Protein AF-A2ETS0-F1 (afdb_monomer_lite)

Organism: Trichomonas vaginalis (strain ATCC PRA-98 / G3) (NCBI:txid412133)

Foldseek 3Di:
DDDPDDDDDPPPPDPPQPDPLNVVLCVLCVPPDLVPDPLNVVCCQFQNVPDDLVNLLVLVVVLCVVQVNDDDPSLNVDVRSVSVVCVVCVVSCVVCVNVDFDADPVRDTHGHVVVVVVVVVD

Radius of gyration: 21.08 Å; chains: 1; bounding box: 79×35×38 Å

pLDDT: mean 80.61, std 13.94, range [43.47, 93.44]

Structure (mmCIF, N/CA/C/O backbone):
data_AF-A2ETS0-F1
#
_entry.id   AF-A2ETS0-F1
#
loop_
_atom_site.group_PDB
_atom_site.id
_atom_site.type_symbol
_atom_site.label_atom_id
_atom_site.label_alt_id
_atom_site.label_comp_id
_atom_site.label_asym_id
_atom_site.label_entity_id
_atom_site.label_seq_id
_atom_site.pdbx_PDB_ins_code
_atom_site.Cartn_x
_atom_site.Cartn_y
_atom_site.Cartn_z
_atom_site.occupancy
_atom_site.B_iso_or_equiv
_atom_site.auth_seq_id
_atom_site.auth_comp_id
_atom_site.auth_asym_id
_atom_site.auth_atom_id
_atom_site.pdbx_PDB_model_num
ATOM 1 N N . MET A 1 1 ? 67.163 6.382 2.080 1.00 47.81 1 MET A N 1
ATOM 2 C CA . MET A 1 1 ? 65.919 5.595 2.207 1.00 47.81 1 MET A CA 1
ATOM 3 C C . MET A 1 1 ? 64.911 6.479 2.906 1.00 47.81 1 MET A C 1
ATOM 5 O O . MET A 1 1 ? 65.001 6.639 4.114 1.00 47.81 1 MET A O 1
ATOM 9 N N . SER A 1 2 ? 64.034 7.117 2.137 1.00 43.47 2 SER A N 1
ATOM 10 C CA . SER A 1 2 ? 63.020 8.033 2.657 1.00 43.47 2 SER A CA 1
ATOM 11 C C . SER A 1 2 ? 61.677 7.500 2.184 1.00 43.47 2 SER A C 1
ATOM 13 O O . SER A 1 2 ? 61.425 7.470 0.984 1.00 43.47 2 SER A O 1
ATOM 15 N N . PHE A 1 3 ? 60.870 6.987 3.109 1.00 47.16 3 PHE A N 1
ATOM 16 C CA . PHE A 1 3 ? 59.501 6.579 2.818 1.00 47.16 3 PHE A CA 1
ATOM 17 C C . PHE A 1 3 ? 58.667 7.852 2.671 1.00 47.16 3 PHE A C 1
ATOM 19 O O . PHE A 1 3 ? 58.421 8.553 3.652 1.00 47.16 3 PHE A O 1
ATOM 26 N N . GLU A 1 4 ? 58.305 8.193 1.436 1.00 47.59 4 GLU A N 1
ATOM 27 C CA . GLU A 1 4 ? 57.379 9.285 1.156 1.00 47.59 4 GLU A CA 1
ATOM 28 C C . GLU A 1 4 ? 55.989 8.956 1.718 1.00 47.59 4 GLU A C 1
ATOM 30 O O . GLU A 1 4 ? 55.487 7.837 1.601 1.00 47.59 4 GLU A O 1
ATOM 35 N N . ASN A 1 5 ? 55.396 9.957 2.369 1.00 56.91 5 ASN A N 1
ATOM 36 C CA . ASN A 1 5 ? 54.079 9.922 2.993 1.00 56.91 5 ASN A CA 1
ATOM 37 C C . ASN A 1 5 ? 52.991 9.538 1.978 1.00 56.91 5 ASN A C 1
ATOM 39 O O . ASN A 1 5 ? 52.624 10.342 1.122 1.00 56.91 5 ASN A O 1
ATOM 43 N N . ILE A 1 6 ? 52.431 8.336 2.117 1.00 58.62 6 ILE A N 1
ATOM 44 C CA . ILE A 1 6 ? 51.227 7.922 1.391 1.00 58.62 6 ILE A CA 1
ATOM 45 C C . ILE A 1 6 ? 50.019 8.560 2.100 1.00 58.62 6 ILE A C 1
ATOM 47 O O . ILE A 1 6 ? 49.814 8.285 3.286 1.00 58.62 6 ILE A O 1
ATOM 51 N N . PRO A 1 7 ? 49.219 9.413 1.433 1.00 55.91 7 PRO A N 1
ATOM 52 C CA . PRO A 1 7 ? 48.028 9.989 2.048 1.00 55.91 7 PRO A CA 1
ATOM 53 C C . PRO A 1 7 ? 46.979 8.899 2.336 1.00 55.91 7 PRO A C 1
ATOM 55 O O . PRO A 1 7 ? 46.900 7.911 1.599 1.00 55.91 7 PRO A O 1
ATOM 58 N N . PRO A 1 8 ? 46.150 9.060 3.385 1.00 53.50 8 PRO A N 1
ATOM 59 C CA . PRO A 1 8 ? 45.119 8.086 3.718 1.00 53.50 8 PRO A CA 1
ATOM 60 C C . PRO A 1 8 ? 44.120 7.951 2.565 1.00 53.50 8 PRO A C 1
ATOM 62 O O . PRO A 1 8 ? 43.648 8.943 2.007 1.00 53.50 8 PRO A O 1
ATOM 65 N N . ILE A 1 9 ? 43.806 6.703 2.222 1.00 59.25 9 ILE A N 1
ATOM 66 C CA . ILE A 1 9 ? 42.830 6.331 1.198 1.00 59.25 9 ILE A CA 1
ATOM 67 C C . ILE A 1 9 ? 41.475 6.883 1.651 1.00 59.25 9 ILE A C 1
ATOM 69 O O . ILE A 1 9 ? 40.861 6.357 2.576 1.00 59.25 9 ILE A O 1
ATOM 73 N N . SER A 1 10 ? 41.032 7.980 1.042 1.00 55.62 10 SER A N 1
ATOM 74 C CA . SER A 1 10 ? 39.735 8.580 1.329 1.00 55.62 10 SER A CA 1
ATOM 75 C C . SER A 1 10 ? 38.627 7.612 0.918 1.00 55.62 10 SER A C 1
ATOM 77 O O . SER A 1 10 ? 38.551 7.239 -0.255 1.00 55.62 10 SER A O 1
ATOM 79 N N . ASP A 1 11 ? 37.762 7.230 1.859 1.00 50.03 11 ASP A N 1
ATOM 80 C CA . ASP A 1 11 ? 36.524 6.494 1.610 1.00 50.03 11 ASP A CA 1
ATOM 81 C C . ASP A 1 11 ? 35.711 7.143 0.478 1.00 50.03 11 ASP A C 1
ATOM 83 O O . ASP A 1 11 ? 34.975 8.114 0.685 1.00 50.03 11 ASP A O 1
ATOM 87 N N . PHE A 1 12 ? 35.791 6.588 -0.734 1.00 51.47 12 PHE A N 1
ATOM 88 C CA . PHE A 1 12 ? 34.839 6.891 -1.796 1.00 51.47 12 PHE A CA 1
ATOM 89 C C . PHE A 1 12 ? 33.469 6.342 -1.380 1.00 51.47 12 PHE A C 1
ATOM 91 O O . PHE A 1 12 ? 33.084 5.226 -1.732 1.00 51.47 12 PHE A O 1
ATOM 98 N N . LYS A 1 13 ? 32.702 7.123 -0.612 1.00 48.94 13 LYS A N 1
ATOM 99 C CA . LYS A 1 13 ? 31.277 6.862 -0.396 1.00 48.94 13 LYS A CA 1
ATOM 100 C C . LYS A 1 13 ? 30.574 6.985 -1.743 1.00 48.94 13 LYS A C 1
ATOM 102 O O . LYS A 1 13 ? 30.252 8.085 -2.182 1.00 48.94 13 LYS A O 1
ATOM 107 N N . VAL A 1 14 ? 30.332 5.845 -2.392 1.00 49.00 14 VAL A N 1
ATOM 108 C CA . VAL A 1 14 ? 29.439 5.740 -3.551 1.00 49.00 14 VAL A CA 1
ATOM 109 C C . VAL A 1 14 ? 28.152 6.493 -3.222 1.00 49.00 14 VAL A C 1
ATOM 111 O O . VAL A 1 14 ? 27.449 6.168 -2.262 1.00 49.00 14 VAL A O 1
ATOM 114 N N . GLN A 1 15 ? 27.862 7.528 -4.007 1.00 53.12 15 GLN A N 1
ATOM 115 C CA . GLN A 1 15 ? 26.664 8.337 -3.854 1.00 53.12 15 GLN A CA 1
ATOM 116 C C . GLN A 1 15 ? 25.428 7.431 -3.952 1.00 53.12 15 GLN A C 1
ATOM 118 O O . GLN A 1 15 ? 25.252 6.686 -4.924 1.00 53.12 15 GLN A O 1
ATOM 123 N N . ARG A 1 16 ? 24.580 7.451 -2.915 1.00 47.94 16 ARG A N 1
ATOM 124 C CA . ARG A 1 16 ? 23.338 6.664 -2.887 1.00 47.94 16 ARG A CA 1
ATOM 125 C C . ARG A 1 16 ? 22.494 7.037 -4.111 1.00 47.94 16 ARG A C 1
ATOM 127 O O . ARG A 1 16 ? 22.219 8.211 -4.324 1.00 47.94 16 ARG A O 1
ATOM 134 N N . GLY A 1 17 ? 22.118 6.036 -4.912 1.00 51.53 17 GLY A N 1
ATOM 135 C CA . GLY A 1 17 ? 21.304 6.209 -6.125 1.00 51.53 17 GLY A CA 1
ATOM 136 C C . GLY A 1 17 ? 21.965 5.794 -7.448 1.00 51.53 17 GLY A C 1
ATOM 137 O O . GLY A 1 17 ? 21.261 5.680 -8.444 1.00 51.53 17 GLY A O 1
ATOM 138 N N . CYS A 1 18 ? 23.272 5.495 -7.479 1.00 51.34 18 CYS A N 1
ATOM 139 C CA . CYS A 1 18 ? 23.973 5.088 -8.716 1.00 51.34 18 CYS A CA 1
ATOM 140 C C . CYS A 1 18 ? 24.189 3.560 -8.859 1.00 51.34 18 CYS A C 1
ATOM 142 O O . CYS A 1 18 ? 24.800 3.085 -9.816 1.00 51.34 18 CYS A O 1
ATOM 144 N N . GLY A 1 19 ? 23.692 2.756 -7.913 1.00 62.28 19 GLY A N 1
ATOM 145 C CA . GLY A 1 19 ? 23.811 1.295 -7.962 1.00 62.28 19 GLY A CA 1
ATOM 146 C C . GLY A 1 19 ? 22.903 0.651 -9.020 1.00 62.28 19 GLY A C 1
ATOM 147 O O . GLY A 1 19 ? 21.846 1.183 -9.362 1.00 62.28 19 GLY A O 1
ATOM 148 N N . ALA A 1 20 ? 23.269 -0.542 -9.498 1.00 68.75 20 ALA A N 1
ATOM 149 C CA . ALA A 1 20 ? 22.447 -1.333 -10.427 1.00 68.75 20 ALA A CA 1
ATOM 150 C C . ALA A 1 20 ? 21.028 -1.629 -9.888 1.00 68.75 20 ALA A C 1
ATOM 152 O O . ALA A 1 20 ? 20.097 -1.845 -10.659 1.00 68.75 20 ALA A O 1
ATOM 153 N N . GLU A 1 21 ? 20.849 -1.629 -8.565 1.00 61.78 21 GLU A N 1
ATOM 154 C CA . GLU A 1 21 ? 19.543 -1.736 -7.900 1.00 61.78 21 GLU A CA 1
ATOM 155 C C . GLU A 1 21 ? 18.659 -0.505 -8.155 1.00 61.78 21 GLU A C 1
ATOM 157 O O . GLU A 1 21 ? 17.514 -0.653 -8.572 1.00 61.78 21 GLU A O 1
ATOM 162 N N . ALA A 1 22 ? 19.200 0.710 -8.009 1.00 66.62 22 ALA A N 1
ATOM 163 C CA . ALA A 1 22 ? 18.453 1.947 -8.250 1.00 66.62 22 ALA A CA 1
ATOM 164 C C . ALA A 1 22 ? 18.008 2.065 -9.717 1.00 66.62 22 ALA A C 1
ATOM 166 O O . ALA A 1 22 ? 16.878 2.459 -9.992 1.00 66.62 22 ALA A O 1
ATOM 167 N N . LYS A 1 23 ? 18.860 1.638 -10.660 1.00 74.56 23 LYS A N 1
ATOM 168 C CA . LYS A 1 23 ? 18.510 1.575 -12.089 1.00 74.56 23 LYS A CA 1
ATOM 169 C C . LYS A 1 23 ? 17.378 0.581 -12.369 1.00 74.56 23 LYS A C 1
ATOM 171 O O . LYS A 1 23 ? 16.503 0.883 -13.174 1.00 74.56 23 LYS A O 1
ATOM 176 N N . ARG A 1 24 ? 17.363 -0.578 -11.697 1.00 72.38 24 ARG A N 1
ATOM 177 C CA . ARG A 1 24 ? 16.290 -1.581 -11.835 1.00 72.38 24 ARG A CA 1
ATOM 178 C C . ARG A 1 24 ? 14.956 -1.077 -11.294 1.00 72.38 24 ARG A C 1
ATOM 180 O O . ARG A 1 24 ? 13.944 -1.203 -11.978 1.00 72.38 24 ARG A O 1
ATOM 187 N N . VAL A 1 25 ? 14.964 -0.453 -10.117 1.00 73.25 25 VAL A N 1
ATOM 188 C CA . VAL A 1 25 ? 13.767 0.165 -9.528 1.00 73.25 25 VAL A CA 1
ATOM 189 C C . VAL A 1 25 ? 13.242 1.292 -10.418 1.00 73.25 25 VAL A C 1
ATOM 191 O O . VAL A 1 25 ? 12.057 1.310 -10.738 1.00 73.25 25 VAL A O 1
ATOM 194 N N . ALA A 1 26 ? 14.121 2.179 -10.894 1.00 75.00 26 ALA A N 1
ATOM 195 C CA . ALA A 1 26 ? 13.745 3.266 -11.795 1.00 75.00 26 ALA A CA 1
ATOM 196 C C . ALA A 1 26 ? 13.154 2.754 -13.118 1.00 75.00 26 ALA A C 1
ATOM 198 O O . ALA A 1 26 ? 12.154 3.289 -13.583 1.00 75.00 26 ALA A O 1
ATOM 199 N N . LEU A 1 27 ? 13.717 1.687 -13.697 1.00 79.12 27 LEU A N 1
ATOM 200 C CA . LEU A 1 27 ? 13.166 1.061 -14.900 1.00 79.12 27 LEU A CA 1
ATOM 201 C C . LEU A 1 27 ? 11.777 0.464 -14.641 1.00 79.12 27 LEU A C 1
ATOM 203 O O . LEU A 1 27 ? 10.874 0.632 -15.454 1.00 79.12 27 LEU A O 1
ATOM 207 N N . ARG A 1 28 ? 11.587 -0.200 -13.495 1.00 74.88 28 ARG A N 1
ATOM 208 C CA . ARG A 1 28 ? 10.303 -0.804 -13.113 1.00 74.88 28 ARG A CA 1
ATOM 209 C C . ARG A 1 28 ? 9.214 0.239 -12.849 1.00 74.88 28 ARG A C 1
ATOM 211 O O . ARG A 1 28 ? 8.044 -0.059 -13.062 1.00 74.88 28 ARG A O 1
ATOM 218 N N . LEU A 1 29 ? 9.597 1.428 -12.390 1.00 79.44 29 LEU A N 1
ATOM 219 C CA . LEU A 1 29 ? 8.706 2.557 -12.114 1.00 79.44 29 LEU A CA 1
ATOM 220 C C . LEU A 1 29 ? 8.562 3.531 -13.292 1.00 79.44 29 LEU A C 1
ATOM 222 O O . LEU A 1 29 ? 7.823 4.500 -13.169 1.00 79.44 29 LEU A O 1
ATOM 226 N N . LYS A 1 30 ? 9.249 3.302 -14.419 1.00 74.69 30 LYS A N 1
ATOM 227 C CA . LYS A 1 30 ? 9.331 4.254 -15.539 1.00 74.69 30 LYS A CA 1
ATOM 228 C C . LYS A 1 30 ? 7.959 4.713 -16.052 1.00 74.69 30 LYS A C 1
ATOM 230 O O . LYS A 1 30 ? 7.805 5.883 -16.381 1.00 74.69 30 LYS A O 1
ATOM 235 N N . ASP A 1 31 ? 6.982 3.812 -16.054 1.00 77.94 31 ASP A N 1
ATOM 236 C CA . ASP A 1 31 ? 5.609 4.059 -16.509 1.00 77.94 31 ASP A CA 1
ATOM 237 C C . ASP A 1 31 ? 4.587 4.007 -15.359 1.00 77.94 31 ASP A C 1
ATOM 239 O O . ASP A 1 31 ? 3.387 3.882 -15.586 1.00 77.94 31 ASP A O 1
ATOM 243 N N . PHE A 1 32 ? 5.045 4.072 -14.104 1.00 82.56 32 PHE A N 1
ATOM 244 C CA . PHE A 1 32 ? 4.174 3.972 -12.937 1.00 82.56 32 PHE A CA 1
ATOM 245 C C . PHE A 1 32 ? 4.378 5.139 -11.980 1.00 82.56 32 PHE A C 1
ATOM 247 O O . PHE A 1 32 ? 5.433 5.284 -11.359 1.00 82.56 32 PHE A O 1
ATOM 254 N N . ASN A 1 33 ? 3.318 5.922 -11.796 1.00 82.75 33 ASN A N 1
ATOM 255 C CA . ASN A 1 33 ? 3.263 6.933 -10.757 1.00 82.75 33 ASN A CA 1
ATOM 256 C C . ASN A 1 33 ? 2.354 6.464 -9.610 1.00 82.75 33 ASN A C 1
ATOM 258 O O . ASN A 1 33 ? 1.135 6.365 -9.750 1.00 82.75 33 ASN A O 1
ATOM 262 N N . TYR A 1 34 ? 2.966 6.192 -8.456 1.00 80.62 34 TYR A N 1
ATOM 263 C CA . TYR A 1 34 ? 2.252 5.737 -7.263 1.00 80.62 34 TYR A CA 1
ATOM 264 C C . TYR A 1 34 ? 1.329 6.817 -6.675 1.00 80.62 34 TYR A C 1
ATOM 266 O O . TYR A 1 34 ? 0.342 6.481 -6.026 1.00 80.62 34 TYR A O 1
ATOM 274 N N . GLU A 1 35 ? 1.619 8.103 -6.896 1.00 78.81 35 GLU A N 1
ATOM 275 C CA . GLU A 1 35 ? 0.823 9.217 -6.362 1.00 78.81 35 GLU A CA 1
ATOM 276 C C . GLU A 1 35 ? -0.540 9.314 -7.050 1.00 78.81 35 GLU A C 1
ATOM 278 O O . GLU A 1 35 ? -1.536 9.678 -6.424 1.00 78.81 35 GLU A O 1
ATOM 283 N N . THR A 1 36 ? -0.594 8.938 -8.329 1.00 83.44 36 THR A N 1
ATOM 284 C CA . THR A 1 36 ? -1.817 8.945 -9.136 1.00 83.44 36 THR A CA 1
ATOM 285 C C . THR A 1 36 ? -2.521 7.592 -9.170 1.00 83.44 36 THR A C 1
ATOM 287 O O . THR A 1 36 ? -3.643 7.532 -9.665 1.00 83.44 36 THR A O 1
ATOM 290 N N . SER A 1 37 ? -1.906 6.524 -8.647 1.00 87.44 37 SER A N 1
ATOM 291 C CA . SER A 1 37 ? -2.499 5.181 -8.639 1.00 87.44 37 SER A CA 1
ATOM 292 C C . SER A 1 37 ? -3.795 5.161 -7.827 1.00 87.44 37 SER A C 1
ATOM 294 O O . SER A 1 37 ? -3.831 5.525 -6.647 1.00 87.44 37 SER A O 1
ATOM 296 N N . ASP A 1 38 ? -4.876 4.698 -8.451 1.00 89.44 38 ASP A N 1
ATOM 297 C CA . ASP A 1 38 ? -6.159 4.513 -7.774 1.00 89.44 38 ASP A CA 1
ATOM 298 C C . ASP A 1 38 ? -6.073 3.433 -6.697 1.00 89.44 38 ASP A C 1
ATOM 300 O O . ASP A 1 38 ? -6.689 3.559 -5.638 1.00 89.44 38 ASP A O 1
ATOM 304 N N . ILE A 1 39 ? -5.222 2.427 -6.902 1.00 91.06 39 ILE A N 1
ATOM 305 C CA . ILE A 1 39 ? -4.994 1.361 -5.926 1.00 91.06 39 ILE A CA 1
ATOM 306 C C . ILE A 1 39 ? -4.362 1.917 -4.655 1.00 91.06 39 ILE A C 1
ATOM 308 O O . ILE A 1 39 ? -4.761 1.543 -3.552 1.00 91.06 39 ILE A O 1
ATOM 312 N N . TRP A 1 40 ? -3.456 2.888 -4.778 1.00 90.88 40 TRP A N 1
ATOM 313 C CA . TRP A 1 40 ? -2.916 3.570 -3.607 1.00 90.88 40 TRP A CA 1
ATOM 314 C C . TRP A 1 40 ? -3.986 4.337 -2.821 1.00 90.88 40 TRP A C 1
ATOM 316 O O . TRP A 1 40 ? -3.992 4.309 -1.589 1.00 90.88 40 TRP A O 1
ATOM 326 N N . LYS A 1 41 ? -4.931 4.990 -3.509 1.00 90.06 41 LYS A N 1
ATOM 327 C CA . LYS A 1 41 ? -6.058 5.671 -2.849 1.00 90.06 41 LYS A CA 1
ATOM 328 C C . LYS A 1 41 ? -6.929 4.672 -2.088 1.00 90.06 41 LYS A C 1
ATOM 330 O O . LYS A 1 41 ? -7.260 4.923 -0.933 1.00 90.06 41 LYS A O 1
ATOM 335 N N . VAL A 1 42 ? -7.241 3.528 -2.700 1.00 90.69 42 VAL A N 1
ATOM 336 C CA . VAL A 1 42 ? -8.031 2.464 -2.062 1.00 90.69 42 VAL A CA 1
ATOM 337 C C . VAL A 1 42 ? -7.316 1.895 -0.837 1.00 90.69 42 VAL A C 1
ATOM 339 O O . VAL A 1 42 ? -7.943 1.732 0.208 1.00 90.69 42 VAL A O 1
ATOM 342 N N . LEU A 1 43 ? -6.007 1.643 -0.922 1.00 89.81 43 LEU A N 1
ATOM 343 C CA . LEU A 1 43 ? -5.222 1.151 0.212 1.00 89.81 43 LEU A CA 1
ATOM 344 C C . LEU A 1 43 ? -5.240 2.137 1.387 1.00 89.81 43 LEU A C 1
ATOM 346 O O . LEU A 1 43 ? -5.479 1.715 2.515 1.00 89.81 43 LEU A O 1
ATOM 350 N N . LYS A 1 44 ? -5.073 3.441 1.131 1.00 89.69 44 LYS A N 1
ATOM 351 C CA . LYS A 1 44 ? -5.173 4.474 2.177 1.00 89.69 44 LYS A CA 1
ATOM 352 C C . LYS A 1 44 ? -6.565 4.546 2.802 1.00 89.69 44 LYS A C 1
ATOM 354 O O . LYS A 1 44 ? -6.684 4.682 4.013 1.00 89.69 44 LYS A O 1
ATOM 359 N N . LEU A 1 4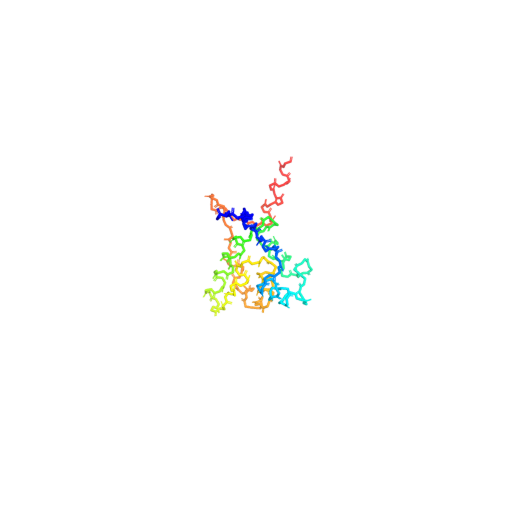5 ? -7.623 4.423 2.002 1.00 87.69 45 LEU A N 1
ATOM 360 C CA . LEU A 1 45 ? -8.992 4.387 2.524 1.00 87.69 45 LEU A CA 1
ATOM 361 C C . LEU A 1 45 ? -9.227 3.150 3.404 1.00 87.69 45 LEU A C 1
ATOM 363 O O . LEU A 1 45 ? -9.844 3.248 4.463 1.00 87.69 45 LEU A O 1
ATOM 367 N N . LYS A 1 46 ? -8.704 1.988 2.999 1.00 88.19 46 LYS A N 1
ATOM 368 C CA . LYS A 1 46 ? -8.882 0.730 3.734 1.00 88.19 46 LYS A CA 1
ATOM 369 C C . LYS A 1 46 ? -8.078 0.692 5.036 1.00 88.19 46 LYS A C 1
ATOM 371 O O . LYS A 1 46 ? -8.608 0.264 6.056 1.00 88.19 46 LYS A O 1
ATOM 376 N N . PHE A 1 47 ? -6.821 1.128 5.001 1.00 87.12 47 PHE A N 1
ATOM 377 C CA . PHE A 1 47 ? -5.847 0.918 6.077 1.00 87.12 47 PHE A CA 1
ATOM 378 C C . PHE A 1 47 ? -5.428 2.187 6.824 1.00 87.12 47 PHE A C 1
ATOM 380 O O . PHE A 1 47 ? -4.580 2.103 7.705 1.00 87.12 47 PHE A O 1
ATOM 387 N N . SER A 1 48 ? -6.0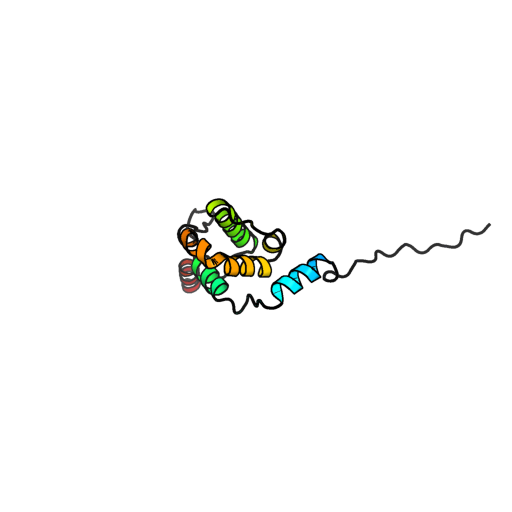51 3.329 6.520 1.00 86.81 48 SER A N 1
ATOM 388 C CA . SER A 1 48 ? -5.690 4.673 6.990 1.00 86.81 48 SER A CA 1
ATOM 389 C C . SER A 1 48 ? -4.585 5.362 6.176 1.00 86.81 48 SER A C 1
ATOM 391 O O . SER A 1 48 ? -3.762 4.726 5.510 1.00 86.81 48 SER A O 1
ATOM 393 N N . SER A 1 49 ? -4.579 6.699 6.215 1.00 84.81 49 SER A N 1
ATOM 394 C CA . SER A 1 49 ? -3.637 7.527 5.456 1.00 84.81 49 SER A CA 1
ATOM 395 C C . SER A 1 49 ? -2.201 7.427 5.985 1.00 84.81 49 SER A C 1
ATOM 397 O O . SER A 1 49 ? -1.250 7.564 5.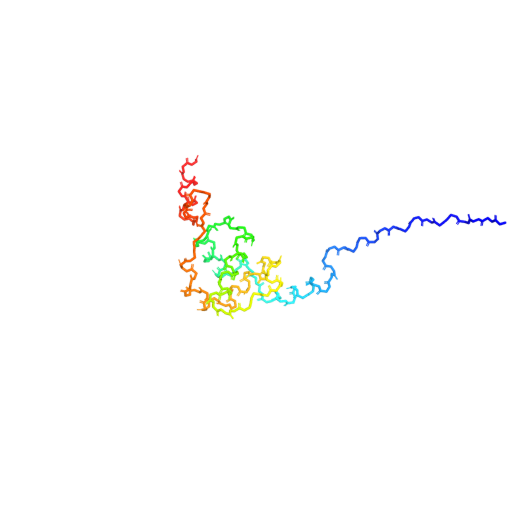215 1.00 84.81 49 SER A O 1
ATOM 399 N N . GLY A 1 50 ? -2.055 7.121 7.278 1.00 85.19 50 GLY A N 1
ATOM 400 C CA . GLY A 1 50 ? -0.780 6.952 7.973 1.00 85.19 50 GLY A CA 1
ATOM 401 C C . GLY A 1 50 ? -0.124 5.573 7.843 1.00 85.19 50 GLY A C 1
ATOM 402 O O . GLY A 1 50 ? 0.837 5.319 8.567 1.00 85.19 50 GLY A O 1
ATOM 403 N N . ILE A 1 51 ? -0.616 4.684 6.968 1.00 88.81 51 ILE A N 1
ATOM 404 C CA . ILE A 1 51 ? -0.056 3.332 6.821 1.00 88.81 51 ILE A CA 1
ATOM 405 C C . ILE A 1 51 ? 1.449 3.375 6.508 1.00 88.81 51 ILE A C 1
ATOM 407 O O . ILE A 1 51 ? 1.902 4.011 5.551 1.00 88.81 51 ILE A O 1
ATOM 411 N N . THR A 1 52 ? 2.244 2.663 7.306 1.00 89.25 52 THR A N 1
ATOM 412 C CA . THR A 1 52 ? 3.694 2.602 7.119 1.00 89.25 52 THR A CA 1
ATOM 413 C C . THR A 1 52 ? 4.097 1.571 6.062 1.00 89.25 52 THR A C 1
ATOM 415 O O . THR A 1 52 ? 3.389 0.602 5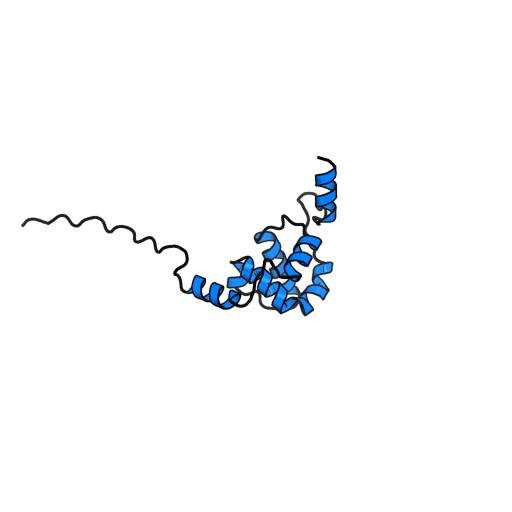.780 1.00 89.25 52 THR A O 1
ATOM 418 N N . HIS A 1 53 ? 5.303 1.726 5.502 1.00 88.88 53 HIS A N 1
ATOM 419 C CA . HIS A 1 53 ? 5.873 0.746 4.563 1.00 88.88 53 HIS A CA 1
ATOM 420 C C . HIS A 1 53 ? 5.946 -0.668 5.162 1.00 88.88 53 HIS A C 1
ATOM 422 O O . HIS A 1 53 ? 5.690 -1.651 4.471 1.00 88.88 53 HIS A O 1
ATOM 428 N N . SER A 1 54 ? 6.275 -0.785 6.451 1.00 88.94 54 SER A N 1
ATOM 429 C CA . SER A 1 54 ? 6.369 -2.073 7.151 1.00 88.94 54 SER A CA 1
ATOM 430 C C . SER A 1 54 ? 5.016 -2.779 7.259 1.00 88.94 54 SER A C 1
ATOM 432 O O . SER A 1 54 ? 4.934 -3.992 7.045 1.00 88.94 54 SER A O 1
ATOM 434 N N . GLU A 1 55 ? 3.952 -2.029 7.546 1.00 90.31 55 GLU A N 1
ATOM 43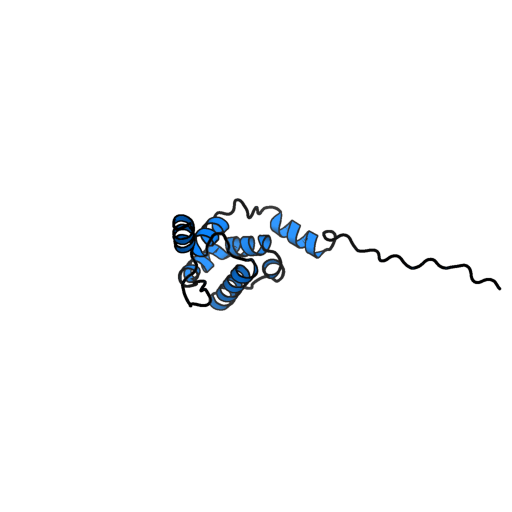5 C CA . GLU A 1 55 ? 2.582 -2.550 7.580 1.00 90.31 55 GLU A CA 1
ATOM 436 C C . GLU A 1 55 ? 2.127 -2.969 6.185 1.00 90.31 55 GLU A C 1
ATOM 438 O O . GLU A 1 55 ? 1.690 -4.104 5.991 1.00 90.31 55 GLU A O 1
ATOM 443 N N . LEU A 1 56 ? 2.328 -2.103 5.186 1.00 91.62 56 LEU A N 1
ATOM 444 C CA . LEU A 1 56 ? 1.967 -2.399 3.802 1.00 91.62 56 LEU A CA 1
ATOM 445 C C . LEU A 1 56 ? 2.701 -3.643 3.279 1.00 91.62 56 LEU A C 1
ATOM 447 O O . LEU A 1 56 ? 2.108 -4.498 2.619 1.00 91.62 56 LEU A O 1
ATOM 451 N N . LYS A 1 57 ? 3.984 -3.793 3.623 1.00 93.44 57 LYS A N 1
ATOM 452 C CA . LYS A 1 57 ? 4.782 -4.978 3.297 1.00 93.44 57 LYS A CA 1
ATOM 453 C C . LYS A 1 57 ? 4.245 -6.234 3.975 1.00 93.44 57 LYS A C 1
ATOM 455 O O . LYS A 1 57 ? 4.232 -7.295 3.354 1.00 93.44 57 LYS A O 1
ATOM 460 N N . SER A 1 58 ? 3.816 -6.129 5.228 1.00 91.88 58 SER A N 1
ATOM 461 C CA . SER A 1 58 ? 3.233 -7.259 5.957 1.00 91.88 58 SER A CA 1
ATOM 462 C C . SER A 1 58 ? 1.923 -7.706 5.306 1.00 91.88 58 SER A C 1
ATOM 464 O O . SER A 1 58 ? 1.748 -8.896 5.046 1.00 91.88 58 SER A O 1
ATOM 466 N N . ILE A 1 59 ? 1.063 -6.757 4.918 1.00 92.38 59 ILE A N 1
ATOM 467 C CA . ILE A 1 59 ? -0.161 -7.026 4.146 1.00 92.38 59 ILE A CA 1
ATOM 468 C C . ILE A 1 59 ? 0.178 -7.700 2.814 1.00 92.38 59 ILE A C 1
ATOM 470 O O . ILE A 1 59 ? -0.438 -8.703 2.456 1.00 92.38 59 ILE A O 1
ATOM 474 N N . ALA A 1 60 ? 1.183 -7.197 2.093 1.00 93.06 60 ALA A N 1
ATOM 475 C CA . ALA A 1 60 ? 1.628 -7.793 0.837 1.00 93.06 60 ALA A CA 1
ATOM 476 C C . ALA A 1 60 ? 2.143 -9.226 1.029 1.00 93.06 60 ALA A C 1
ATOM 478 O O . ALA A 1 60 ? 1.861 -10.090 0.204 1.00 93.06 60 ALA A O 1
ATOM 479 N N . GLY A 1 61 ? 2.848 -9.499 2.131 1.00 92.75 61 GLY A N 1
ATOM 480 C CA . GLY A 1 61 ? 3.294 -10.839 2.509 1.00 92.75 61 GLY A CA 1
ATOM 481 C C . GLY A 1 61 ? 2.129 -11.796 2.765 1.00 92.75 61 GLY A C 1
ATOM 482 O O . GLY A 1 61 ? 2.124 -12.908 2.240 1.00 92.75 61 GLY A O 1
ATOM 483 N N . ILE A 1 62 ? 1.102 -11.344 3.491 1.00 91.75 62 ILE A N 1
ATOM 484 C CA . ILE A 1 62 ? -0.131 -12.116 3.707 1.00 91.75 62 ILE A CA 1
ATOM 485 C C . ILE A 1 62 ? -0.830 -12.380 2.369 1.00 91.75 62 ILE A C 1
ATOM 487 O O . ILE A 1 62 ? -1.190 -13.518 2.077 1.00 91.75 62 ILE A O 1
ATOM 491 N N . CYS A 1 63 ? -0.973 -11.361 1.517 1.00 91.94 63 CYS A N 1
ATOM 492 C CA . CYS A 1 63 ? -1.598 -11.514 0.202 1.00 91.94 63 CYS A CA 1
ATOM 493 C C . CYS A 1 63 ? -0.813 -12.479 -0.695 1.00 91.94 63 CYS A C 1
ATOM 495 O O . CYS A 1 63 ? -1.399 -13.319 -1.373 1.00 91.94 63 CYS A O 1
ATOM 497 N N . SER A 1 64 ? 0.516 -12.381 -0.659 1.00 93.44 64 SER A N 1
ATOM 498 C CA . SER A 1 64 ? 1.448 -13.262 -1.359 1.00 93.44 64 SER A CA 1
ATOM 499 C C . SER A 1 64 ? 1.264 -14.719 -0.953 1.00 93.44 64 SER A C 1
ATOM 501 O O . SER A 1 64 ? 1.113 -15.578 -1.820 1.00 93.44 64 SER A O 1
ATOM 503 N N . PHE A 1 65 ? 1.195 -14.982 0.351 1.00 91.94 65 PHE A N 1
ATOM 504 C CA . PHE A 1 65 ? 0.976 -16.317 0.893 1.00 91.94 65 PHE A CA 1
ATOM 505 C C . PHE A 1 65 ? -0.413 -16.870 0.542 1.00 91.94 65 PHE A C 1
ATOM 507 O O . PHE A 1 65 ? -0.521 -17.983 0.037 1.00 91.94 65 PHE A O 1
ATOM 514 N N . MET A 1 66 ? -1.469 -16.077 0.744 1.00 90.44 66 MET A N 1
ATOM 515 C CA . MET A 1 66 ? -2.859 -16.506 0.539 1.00 90.44 66 MET A CA 1
ATOM 516 C C . MET A 1 66 ? -3.210 -16.754 -0.933 1.00 90.44 66 MET A C 1
ATOM 518 O O . MET A 1 66 ? -4.007 -17.638 -1.232 1.00 90.44 66 MET A O 1
ATOM 522 N N . LEU A 1 67 ? -2.641 -15.970 -1.854 1.00 91.31 67 LEU A N 1
ATOM 523 C CA . LEU A 1 67 ? -2.931 -16.056 -3.293 1.00 91.31 67 LEU A CA 1
ATOM 524 C C . LEU A 1 67 ? -1.867 -16.831 -4.080 1.00 91.31 67 LEU A C 1
ATOM 526 O O . LEU A 1 67 ? -1.996 -16.978 -5.295 1.00 91.31 67 LEU A O 1
ATOM 530 N N . GLY A 1 68 ? -0.785 -17.263 -3.425 1.00 91.38 68 GLY A N 1
ATOM 531 C CA . GLY A 1 68 ? 0.355 -17.906 -4.083 1.00 91.38 68 GLY A CA 1
ATOM 532 C C . GLY A 1 68 ? 1.094 -17.004 -5.083 1.00 91.38 68 GLY A C 1
ATOM 533 O O . GLY A 1 68 ? 1.759 -17.505 -5.988 1.00 91.38 68 GLY A O 1
ATOM 534 N N . ILE A 1 69 ? 0.974 -15.677 -4.964 1.00 92.00 69 ILE A N 1
ATOM 535 C CA . ILE A 1 69 ? 1.678 -14.714 -5.827 1.00 92.00 69 ILE A CA 1
ATOM 536 C C . ILE A 1 69 ? 3.026 -14.357 -5.207 1.00 92.00 69 ILE A C 1
ATOM 538 O O . ILE A 1 69 ? 3.113 -14.104 -4.012 1.00 92.00 69 ILE A O 1
ATOM 542 N N . LYS A 1 70 ? 4.103 -14.308 -5.993 1.00 91.00 70 LYS A N 1
ATOM 543 C CA . LYS A 1 70 ? 5.440 -13.999 -5.465 1.00 91.00 70 LYS A CA 1
ATOM 544 C C . LYS A 1 70 ? 5.579 -12.502 -5.173 1.00 91.00 70 LYS A C 1
ATOM 546 O O . LYS A 1 70 ? 5.453 -11.679 -6.082 1.00 91.00 70 LYS A O 1
ATOM 551 N N . LEU A 1 71 ? 5.897 -12.154 -3.925 1.00 90.81 71 LEU A N 1
ATOM 552 C CA . LEU A 1 71 ? 6.318 -10.799 -3.576 1.00 90.81 71 LEU A CA 1
ATOM 553 C C . LEU A 1 71 ? 7.774 -10.587 -4.006 1.00 90.81 71 LEU A C 1
ATOM 555 O O . LEU A 1 71 ? 8.680 -11.312 -3.590 1.00 90.81 71 LEU A O 1
ATOM 559 N N . ASP A 1 72 ? 7.989 -9.604 -4.872 1.00 85.94 72 ASP A N 1
ATOM 560 C CA . ASP A 1 72 ? 9.315 -9.282 -5.386 1.00 85.94 72 ASP A CA 1
ATOM 561 C C . ASP A 1 72 ? 10.209 -8.679 -4.290 1.00 85.94 72 ASP A C 1
ATOM 563 O O . ASP A 1 72 ? 9.743 -7.945 -3.414 1.00 85.94 72 ASP A O 1
ATOM 567 N N . ARG A 1 73 ? 11.517 -8.960 -4.336 1.00 85.06 73 ARG A N 1
ATOM 568 C CA . ARG A 1 73 ? 12.469 -8.407 -3.366 1.00 85.06 73 ARG A CA 1
ATOM 569 C C . ARG A 1 73 ? 12.520 -6.883 -3.447 1.00 85.06 73 ARG A C 1
ATOM 571 O O . ARG A 1 73 ? 12.599 -6.244 -2.399 1.00 85.06 73 ARG A O 1
ATOM 578 N N . ASP A 1 74 ? 12.438 -6.317 -4.646 1.00 83.62 74 ASP A N 1
ATOM 579 C CA . ASP A 1 74 ? 12.421 -4.873 -4.866 1.00 83.62 74 ASP A CA 1
ATOM 580 C C . ASP A 1 74 ? 11.119 -4.265 -4.326 1.00 83.62 74 ASP A C 1
ATOM 582 O O . ASP A 1 74 ? 11.168 -3.275 -3.598 1.00 83.62 74 ASP A O 1
ATOM 586 N N . ALA A 1 75 ? 9.973 -4.926 -4.546 1.00 85.56 75 ALA A N 1
ATOM 587 C CA . ALA A 1 75 ? 8.693 -4.540 -3.936 1.00 85.56 75 ALA A CA 1
ATOM 588 C C . ALA A 1 75 ? 8.755 -4.588 -2.401 1.00 85.56 75 ALA A C 1
ATOM 590 O O . ALA A 1 75 ? 8.231 -3.723 -1.714 1.00 85.56 75 ALA A O 1
ATOM 591 N N . SER A 1 76 ? 9.466 -5.560 -1.830 1.00 85.81 76 SER A N 1
ATOM 592 C CA . SER A 1 76 ? 9.625 -5.668 -0.377 1.00 85.81 76 SER A CA 1
ATOM 593 C C . SER A 1 76 ? 10.532 -4.588 0.243 1.00 85.81 76 SER A C 1
ATOM 595 O O . SER A 1 76 ? 10.562 -4.448 1.473 1.00 85.81 76 SER A O 1
ATOM 597 N N . ARG A 1 77 ? 11.323 -3.876 -0.573 1.00 83.94 77 ARG A N 1
ATOM 598 C CA . ARG A 1 77 ? 12.334 -2.896 -0.136 1.00 83.94 77 ARG A CA 1
ATOM 599 C C . ARG A 1 77 ? 11.950 -1.454 -0.455 1.00 83.94 77 ARG A C 1
ATOM 601 O O . ARG A 1 77 ? 12.361 -0.577 0.295 1.00 83.94 77 ARG A O 1
ATOM 608 N N . ASP A 1 78 ? 11.181 -1.219 -1.513 1.00 85.88 78 ASP A N 1
ATOM 609 C CA . ASP A 1 78 ? 10.794 0.117 -1.965 1.00 85.88 78 ASP A CA 1
ATOM 610 C C . ASP A 1 78 ? 9.270 0.279 -1.978 1.00 85.88 78 ASP A C 1
ATOM 612 O O . ASP A 1 78 ? 8.557 -0.513 -2.594 1.00 85.88 78 ASP A O 1
ATOM 616 N N . ASN A 1 79 ? 8.768 1.320 -1.307 1.00 86.69 79 ASN A N 1
ATOM 617 C CA . ASN A 1 79 ? 7.330 1.558 -1.169 1.00 86.69 79 ASN A CA 1
ATOM 618 C C . ASN A 1 79 ? 6.643 1.791 -2.523 1.00 86.69 79 ASN A C 1
ATOM 620 O O . ASN A 1 79 ? 5.532 1.331 -2.758 1.00 86.69 79 ASN A O 1
ATOM 624 N N . ARG A 1 80 ? 7.312 2.459 -3.466 1.00 87.38 80 ARG A N 1
ATOM 625 C CA . ARG A 1 80 ? 6.723 2.760 -4.779 1.00 87.38 80 ARG A CA 1
ATOM 626 C C . ARG A 1 80 ? 6.555 1.477 -5.583 1.00 87.38 80 ARG A C 1
ATOM 628 O O . ARG A 1 80 ? 5.522 1.263 -6.211 1.00 87.38 80 ARG A O 1
ATOM 635 N N . VAL A 1 81 ? 7.564 0.606 -5.528 1.00 89.00 81 VAL A N 1
ATOM 636 C CA . VAL A 1 81 ? 7.520 -0.712 -6.176 1.00 89.00 81 VAL A CA 1
ATOM 637 C C . VAL A 1 81 ? 6.503 -1.623 -5.492 1.00 89.00 81 VAL A C 1
ATOM 639 O O . VAL A 1 81 ? 5.845 -2.406 -6.171 1.00 89.00 81 VAL A O 1
ATOM 642 N N . LEU A 1 82 ? 6.336 -1.502 -4.173 1.00 91.50 82 LEU A N 1
ATOM 643 C CA . LEU A 1 82 ? 5.306 -2.220 -3.428 1.00 91.50 82 LEU A CA 1
ATOM 644 C C . LEU A 1 82 ? 3.903 -1.844 -3.902 1.00 91.50 82 LEU A C 1
ATOM 646 O O . LEU A 1 82 ? 3.112 -2.725 -4.223 1.00 91.50 82 LEU A O 1
ATOM 650 N N . ILE A 1 83 ? 3.619 -0.545 -4.011 1.00 91.19 83 ILE A N 1
ATOM 651 C CA . ILE A 1 83 ? 2.339 -0.041 -4.521 1.00 91.19 83 ILE A CA 1
ATOM 652 C C . ILE A 1 83 ? 2.121 -0.516 -5.962 1.00 91.19 83 ILE A C 1
ATOM 654 O O . ILE A 1 83 ? 1.042 -1.009 -6.279 1.00 91.19 83 ILE A O 1
ATOM 658 N N . LYS A 1 84 ? 3.153 -0.464 -6.814 1.00 91.06 84 LYS A N 1
ATOM 659 C CA . LYS A 1 84 ? 3.077 -1.022 -8.172 1.00 91.06 84 LYS A CA 1
ATOM 660 C C . LYS A 1 84 ? 2.730 -2.509 -8.163 1.00 91.06 84 LYS A C 1
ATOM 662 O O . LYS A 1 84 ? 1.903 -2.948 -8.945 1.00 91.06 84 LYS A O 1
ATOM 667 N N . TRP A 1 85 ? 3.337 -3.289 -7.274 1.00 93.00 85 TRP A N 1
ATOM 668 C CA . TRP A 1 85 ? 3.043 -4.715 -7.160 1.00 93.00 85 TRP A CA 1
ATOM 669 C C . TRP A 1 85 ? 1.587 -4.971 -6.747 1.00 93.00 85 TRP A C 1
ATOM 671 O O . TRP A 1 85 ? 0.968 -5.904 -7.261 1.00 93.00 85 TRP A O 1
ATOM 681 N N . PHE A 1 86 ? 1.024 -4.137 -5.864 1.00 93.19 86 PHE A N 1
ATOM 682 C CA . PHE A 1 86 ? -0.404 -4.179 -5.542 1.00 93.19 86 PHE A CA 1
ATOM 683 C C . PHE A 1 86 ? -1.265 -3.866 -6.761 1.00 93.19 86 PHE A C 1
ATOM 685 O O . PHE A 1 86 ? -2.232 -4.580 -6.997 1.00 93.19 86 PHE A O 1
ATOM 692 N N . ASP A 1 87 ? -0.895 -2.843 -7.530 1.00 92.06 87 ASP A N 1
ATOM 693 C CA . ASP A 1 87 ? -1.578 -2.427 -8.756 1.00 92.06 87 ASP A CA 1
ATOM 694 C C . ASP A 1 87 ? -1.595 -3.560 -9.802 1.00 92.06 87 ASP A C 1
ATOM 696 O O . ASP A 1 87 ? -2.659 -3.995 -10.242 1.00 92.06 87 ASP A O 1
ATOM 700 N N . GLU A 1 88 ? -0.432 -4.167 -10.065 1.00 91.06 88 GLU A N 1
ATOM 701 C CA . GLU A 1 88 ? -0.252 -5.294 -10.993 1.00 91.06 88 GLU A CA 1
ATOM 702 C C . GLU A 1 88 ? -1.060 -6.546 -10.602 1.00 91.06 88 GLU A C 1
ATOM 704 O O . GLU A 1 88 ? -1.454 -7.331 -11.465 1.00 91.06 88 GLU A O 1
ATOM 709 N N . ASN A 1 89 ? -1.297 -6.760 -9.305 1.00 92.56 89 ASN A N 1
ATOM 710 C CA . ASN A 1 89 ? -1.975 -7.950 -8.781 1.00 92.56 89 ASN A CA 1
ATOM 711 C C . ASN A 1 89 ? -3.360 -7.642 -8.192 1.00 92.56 89 ASN A C 1
ATOM 713 O O . ASN A 1 89 ? -3.960 -8.513 -7.551 1.00 92.56 89 ASN A O 1
ATOM 717 N N . TRP A 1 90 ? -3.885 -6.432 -8.409 1.00 92.94 90 TRP A N 1
ATOM 718 C CA . TRP A 1 90 ? -5.077 -5.944 -7.717 1.00 92.94 90 TRP A CA 1
ATOM 719 C C . TRP A 1 90 ? -6.303 -6.819 -7.961 1.00 92.94 90 TRP A C 1
ATOM 721 O O . TRP A 1 90 ? -7.083 -7.060 -7.043 1.00 92.94 90 TRP A O 1
ATOM 731 N N . ASP A 1 91 ? -6.443 -7.366 -9.169 1.00 92.19 91 ASP A N 1
ATOM 732 C CA . ASP A 1 91 ? -7.565 -8.237 -9.520 1.00 92.19 91 ASP A CA 1
ATOM 733 C C . ASP A 1 91 ? -7.674 -9.471 -8.608 1.00 92.19 91 ASP A C 1
ATOM 735 O O . ASP A 1 91 ? -8.770 -9.872 -8.222 1.00 92.19 91 ASP A O 1
ATOM 739 N N . LYS A 1 92 ? -6.535 -10.014 -8.168 1.00 92.50 92 LYS A N 1
ATOM 740 C CA . LYS A 1 92 ? -6.497 -11.115 -7.198 1.00 92.50 92 LYS A CA 1
ATOM 741 C C . LYS A 1 92 ? -6.579 -10.587 -5.771 1.00 92.50 92 LYS A C 1
ATOM 743 O O . LYS A 1 92 ? -7.340 -11.110 -4.960 1.00 92.50 92 LYS A O 1
ATOM 748 N N . ILE A 1 93 ? -5.824 -9.532 -5.464 1.00 93.31 93 ILE A N 1
ATOM 749 C CA . ILE A 1 93 ? -5.721 -8.971 -4.1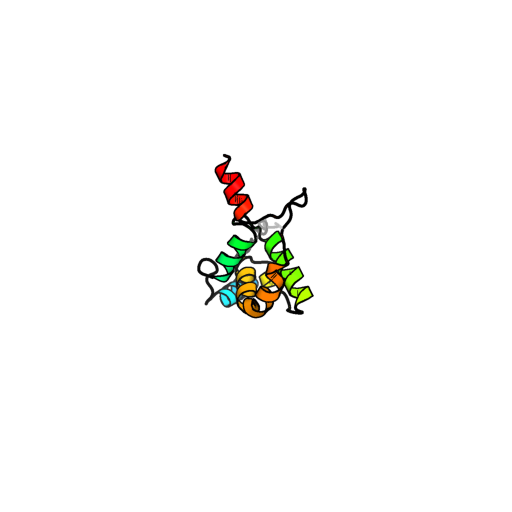11 1.00 93.31 93 ILE A CA 1
ATOM 750 C C . ILE A 1 93 ? -7.072 -8.460 -3.608 1.00 93.31 93 ILE A C 1
ATOM 752 O O . ILE A 1 93 ? -7.423 -8.744 -2.464 1.00 93.31 93 ILE A O 1
ATOM 756 N N . LYS A 1 94 ? -7.882 -7.814 -4.456 1.00 91.56 94 LYS A N 1
ATOM 757 C CA . LYS A 1 94 ? -9.206 -7.288 -4.082 1.00 91.56 94 LYS A CA 1
ATOM 758 C C . LYS A 1 94 ? -10.130 -8.345 -3.464 1.00 91.56 94 LYS A C 1
ATOM 760 O O . LYS A 1 94 ? -10.977 -8.005 -2.648 1.00 91.56 94 LYS A O 1
ATOM 765 N N . THR A 1 95 ? -9.953 -9.625 -3.811 1.00 91.00 95 THR A N 1
ATOM 766 C CA . THR A 1 95 ? -10.789 -10.729 -3.304 1.00 91.00 95 THR A CA 1
ATOM 767 C C . THR A 1 95 ? -10.519 -11.079 -1.838 1.00 91.00 95 THR A C 1
ATOM 769 O O . THR A 1 95 ? -11.393 -11.622 -1.161 1.00 91.00 95 THR A O 1
ATOM 772 N N . ILE A 1 96 ? -9.321 -10.766 -1.336 1.00 90.19 96 ILE A N 1
ATOM 773 C CA . ILE A 1 96 ? -8.899 -11.087 0.033 1.00 90.19 96 ILE A CA 1
ATOM 774 C C . ILE A 1 96 ? -8.604 -9.851 0.876 1.00 90.19 96 ILE A C 1
ATOM 776 O O . ILE A 1 96 ? -8.695 -9.936 2.097 1.00 90.19 96 ILE A O 1
ATOM 780 N N . ILE A 1 97 ? -8.281 -8.713 0.253 1.00 89.06 97 ILE A N 1
ATOM 781 C CA . ILE A 1 97 ? -7.874 -7.488 0.952 1.00 89.06 97 ILE A CA 1
ATOM 782 C C . ILE A 1 97 ? -8.959 -6.997 1.906 1.00 89.06 97 ILE A C 1
ATOM 784 O O . ILE A 1 97 ? -8.655 -6.396 2.930 1.00 89.06 97 ILE A O 1
ATOM 788 N N . ASP A 1 98 ? -10.224 -7.299 1.600 1.00 86.81 98 ASP A N 1
ATOM 789 C CA . ASP A 1 98 ? -11.340 -6.907 2.445 1.00 86.81 98 ASP A CA 1
ATOM 790 C C . ASP A 1 98 ? -11.317 -7.591 3.819 1.00 86.81 98 ASP A C 1
ATOM 792 O O . ASP A 1 98 ? -11.690 -6.968 4.811 1.00 86.81 98 ASP A O 1
ATOM 796 N N . LYS A 1 99 ? -10.786 -8.821 3.867 1.00 87.62 99 LYS A N 1
ATOM 797 C CA . LYS A 1 99 ? -10.636 -9.658 5.066 1.00 87.62 99 LYS A CA 1
ATOM 798 C C . LYS A 1 99 ? -9.375 -9.337 5.872 1.00 87.62 99 LYS A C 1
ATOM 800 O O . LYS A 1 99 ? -9.185 -9.887 6.956 1.00 87.62 99 LYS A O 1
ATOM 805 N N . VAL A 1 100 ? -8.479 -8.511 5.330 1.00 88.56 100 VAL A N 1
ATOM 806 C CA . VAL A 1 100 ? -7.246 -8.103 6.007 1.00 88.56 100 VAL A CA 1
ATOM 807 C C . VAL A 1 100 ? -7.522 -6.816 6.773 1.00 88.56 100 VAL A C 1
ATOM 809 O O . VAL A 1 100 ? -7.968 -5.823 6.202 1.00 88.56 100 VAL A O 1
ATOM 812 N N . HIS A 1 101 ? -7.223 -6.827 8.070 1.00 87.94 101 HIS A N 1
ATOM 813 C CA . HIS A 1 101 ? -7.400 -5.678 8.952 1.00 87.94 101 HIS A CA 1
ATOM 814 C C . HIS A 1 101 ? -6.106 -5.406 9.709 1.00 87.94 101 HIS A C 1
ATOM 816 O O . HIS A 1 101 ? -5.532 -6.324 10.298 1.00 87.94 101 HIS A O 1
ATOM 822 N N . LEU A 1 102 ? -5.672 -4.146 9.719 1.00 87.06 102 LEU A N 1
ATOM 823 C CA . LEU A 1 102 ? -4.648 -3.688 10.650 1.00 87.06 102 LEU A CA 1
ATOM 824 C C . LEU A 1 102 ? -5.285 -3.498 12.020 1.00 87.06 102 LEU A C 1
ATOM 826 O O . LEU A 1 102 ? -6.425 -3.041 12.120 1.00 87.06 102 LEU A O 1
ATOM 830 N N . ARG A 1 103 ? -4.557 -3.877 13.066 1.00 87.06 103 ARG A N 1
ATOM 831 C CA . ARG A 1 103 ? -4.995 -3.745 14.452 1.00 87.06 103 ARG A CA 1
ATOM 832 C C . ARG A 1 103 ? -3.920 -3.035 15.253 1.00 87.06 103 ARG A C 1
ATOM 834 O O . ARG A 1 103 ? -2.738 -3.265 15.008 1.00 87.06 103 ARG A O 1
ATOM 841 N N . ASP A 1 104 ? -4.336 -2.186 16.182 1.00 85.75 104 ASP A N 1
ATOM 842 C CA . ASP A 1 104 ? -3.418 -1.588 17.148 1.00 85.75 104 ASP A CA 1
ATOM 843 C C . ASP A 1 104 ? -3.137 -2.548 18.318 1.00 85.75 104 ASP A C 1
ATOM 845 O O . ASP A 1 104 ? -3.658 -3.664 18.375 1.00 85.75 104 ASP A O 1
ATOM 849 N N . GLU A 1 105 ? -2.333 -2.098 19.279 1.00 87.12 105 GLU A N 1
ATOM 850 C CA . GLU A 1 105 ? -1.988 -2.843 20.496 1.00 87.12 105 GLU A CA 1
ATOM 851 C C . GLU A 1 105 ? -3.216 -3.260 21.326 1.00 87.12 105 GLU A C 1
ATOM 853 O O . GLU A 1 105 ? -3.162 -4.251 22.050 1.00 87.12 105 GLU A O 1
ATOM 858 N N . LYS A 1 106 ? -4.337 -2.538 21.204 1.00 88.44 106 LYS A N 1
ATOM 859 C CA . LYS A 1 106 ? -5.621 -2.851 21.854 1.00 88.44 106 LYS A CA 1
ATOM 860 C C . LYS A 1 106 ? -6.543 -3.729 21.003 1.00 88.44 106 LYS A C 1
ATOM 862 O O . LYS A 1 106 ? -7.738 -3.811 21.284 1.00 88.44 106 LYS A O 1
ATOM 867 N N . GLU A 1 107 ? -6.012 -4.336 19.945 1.00 84.62 107 GLU A N 1
ATOM 868 C CA . GLU A 1 107 ? -6.740 -5.144 18.962 1.00 84.62 107 GLU A CA 1
ATOM 869 C C . GLU A 1 107 ? -7.855 -4.396 18.208 1.00 84.62 107 GLU A C 1
ATOM 871 O O . GLU A 1 107 ? -8.691 -5.026 17.551 1.00 84.62 107 GLU A O 1
ATOM 876 N N . GLN A 1 108 ? -7.875 -3.059 18.250 1.00 87.00 108 GLN A N 1
ATOM 877 C CA . GLN A 1 108 ? -8.874 -2.274 17.533 1.00 87.00 108 GLN A CA 1
ATOM 878 C C . GLN A 1 108 ? -8.460 -2.098 16.079 1.00 87.00 108 GLN A C 1
ATOM 880 O O . GLN A 1 108 ? -7.296 -1.844 15.769 1.00 87.00 108 GLN A O 1
ATOM 885 N N . ILE A 1 109 ? -9.435 -2.202 15.177 1.00 85.50 109 ILE A N 1
ATOM 886 C CA . ILE A 1 109 ? -9.196 -2.061 13.741 1.00 85.50 109 ILE A CA 1
ATOM 887 C C . ILE A 1 109 ? -8.732 -0.632 13.433 1.00 85.50 109 ILE A C 1
ATOM 889 O O . ILE A 1 109 ? -9.373 0.346 13.824 1.00 85.50 109 ILE A O 1
ATOM 893 N N . ILE A 1 110 ? -7.617 -0.521 12.714 1.00 84.38 110 ILE A N 1
ATOM 894 C CA . ILE A 1 110 ? -7.104 0.733 12.164 1.00 84.38 110 ILE A CA 1
ATOM 895 C C . ILE A 1 110 ? -7.631 0.861 10.734 1.00 84.38 110 ILE A C 1
ATOM 897 O O . ILE A 1 110 ? -7.333 0.033 9.872 1.00 84.38 110 ILE A O 1
ATOM 901 N N . ASN A 1 111 ? -8.435 1.893 10.492 1.00 86.00 111 ASN A N 1
ATOM 902 C CA . ASN A 1 111 ? -8.959 2.252 9.179 1.00 86.00 111 ASN A CA 1
ATOM 903 C C . ASN A 1 111 ? -9.138 3.778 9.077 1.00 86.00 111 ASN A C 1
ATOM 905 O O . ASN A 1 111 ? -8.963 4.505 10.058 1.00 86.00 111 ASN A O 1
ATOM 909 N N . HIS A 1 112 ? -9.489 4.270 7.888 1.00 80.44 112 HIS A N 1
ATOM 910 C CA . HIS A 1 112 ? -9.665 5.707 7.667 1.00 80.44 112 HIS A CA 1
ATOM 911 C C . HIS A 1 112 ? -10.834 6.307 8.474 1.00 80.44 112 HIS A C 1
ATOM 913 O O . HIS A 1 112 ? -10.765 7.451 8.909 1.00 80.44 112 HIS A O 1
ATOM 919 N N . GLU A 1 113 ? -11.892 5.538 8.748 1.00 81.12 113 GLU A N 1
ATOM 920 C CA . GLU A 1 113 ? -13.018 6.004 9.574 1.00 81.12 113 GLU A CA 1
ATOM 921 C C . GLU A 1 113 ? -12.589 6.311 11.013 1.00 81.12 113 GLU A C 1
ATOM 923 O O . GLU A 1 113 ? -12.981 7.333 11.584 1.00 81.12 113 GLU A O 1
ATOM 928 N N . ARG A 1 114 ? -11.748 5.446 11.596 1.00 80.88 114 ARG A N 1
ATOM 929 C CA . ARG A 1 114 ? -11.155 5.672 12.915 1.00 80.88 114 ARG A CA 1
ATOM 930 C C . ARG A 1 114 ? -10.306 6.945 12.918 1.00 80.88 114 ARG A C 1
ATOM 932 O O . ARG A 1 114 ? -10.457 7.751 13.831 1.00 80.88 114 ARG A O 1
ATOM 939 N N . GLU A 1 115 ? -9.483 7.142 11.888 1.00 83.25 115 GLU A N 1
ATOM 940 C CA . GLU A 1 115 ? -8.646 8.340 11.733 1.00 83.25 115 GLU A CA 1
ATOM 941 C C . GLU A 1 115 ? -9.491 9.624 11.707 1.00 83.25 115 GLU A C 1
ATOM 943 O O . GLU A 1 115 ? -9.193 10.567 12.440 1.00 83.25 115 GLU A O 1
ATOM 948 N N . ILE A 1 116 ? -10.585 9.648 10.934 1.00 82.50 116 ILE A N 1
ATOM 949 C CA . ILE A 1 116 ? -11.515 10.789 10.896 1.00 82.50 116 ILE A CA 1
ATOM 950 C C . ILE A 1 116 ? -12.095 11.049 12.288 1.00 82.50 116 ILE A C 1
ATOM 952 O O . ILE A 1 116 ? -12.069 12.183 12.763 1.00 82.50 116 ILE A O 1
ATOM 956 N N . ARG A 1 117 ? -12.581 10.003 12.970 1.00 83.19 117 ARG A N 1
ATOM 957 C CA . ARG A 1 117 ? -13.168 10.124 14.311 1.00 83.19 117 ARG A CA 1
ATOM 958 C C . ARG A 1 117 ? -12.173 10.683 15.327 1.00 83.19 117 ARG A C 1
ATOM 960 O O . ARG A 1 117 ? -12.539 11.544 16.120 1.00 83.19 117 ARG A O 1
ATOM 967 N N . GLU A 1 118 ? -10.935 10.198 15.313 1.00 82.19 118 GLU A N 1
ATOM 968 C CA . GLU A 1 118 ? -9.869 10.667 16.205 1.00 82.19 118 GLU A CA 1
ATOM 969 C C . GLU A 1 118 ? -9.461 12.113 15.895 1.00 82.19 118 GLU A C 1
ATOM 971 O O . GLU A 1 118 ? -9.148 12.867 16.814 1.00 82.19 118 GLU A O 1
ATOM 976 N N . ASN A 1 119 ? -9.495 12.521 14.624 1.00 80.19 119 ASN A N 1
ATOM 977 C CA . ASN A 1 119 ? -9.170 13.886 14.222 1.00 80.19 119 ASN A CA 1
ATOM 978 C C . ASN A 1 119 ? -10.304 14.886 14.506 1.00 80.19 119 ASN A C 1
ATOM 980 O O . ASN A 1 119 ? -10.025 16.045 14.771 1.00 80.19 119 ASN A O 1
ATOM 984 N N . SER A 1 120 ? -11.572 14.456 14.489 1.00 78.00 120 SER A N 1
ATOM 985 C CA . SER A 1 120 ? -12.725 15.306 14.840 1.00 78.00 120 SER A CA 1
ATOM 986 C C . SER A 1 120 ? -12.901 15.547 16.345 1.00 78.00 120 SER A C 1
ATOM 988 O O . SER A 1 120 ? -13.698 16.396 16.731 1.00 78.00 120 SER A O 1
ATOM 990 N N . LEU A 1 121 ? -12.212 14.780 17.194 1.00 71.69 121 LEU A N 1
ATOM 991 C CA . LEU A 1 121 ? -12.243 14.912 18.657 1.00 71.69 121 LEU A CA 1
ATOM 992 C C . LEU A 1 121 ? -11.088 15.767 19.212 1.00 71.69 121 LEU A C 1
ATOM 994 O O . LEU A 1 121 ? -11.013 15.957 20.427 1.00 71.69 121 LEU A O 1
ATOM 998 N N . LYS A 1 122 ? -10.184 16.230 18.344 1.00 56.12 122 LYS A N 1
ATOM 999 C CA . LYS A 1 122 ? -9.079 17.142 18.665 1.00 56.12 122 LYS A CA 1
ATOM 1000 C C . LYS A 1 122 ? -9.468 18.580 18.355 1.00 56.12 122 LYS A C 1
ATOM 1002 O O . LYS A 1 122 ? -9.012 19.455 19.120 1.00 56.12 122 LYS A O 1
#

Secondary structure (DSSP, 8-state):
-----PPP-----PPTT-SHHHHHHHHHTTT--TTT-HHHHHHHHHH-TT--HHHHHHHHHHHHHHHTPPPPTTTTT-HHHHHHHHHHTHHHHHHHHTT--EE-TT-PEE-HHHHHHHHHT-

Sequence (122 aa):
MSFENIPPISDFKVQRGCGAEAKRVALRLKDFNYETSDIWKVLKLKFSSGITHSELKSIAGICSFMLGIKLDRDASRDNRVLIKWFDENWDKIKTIIDKVHLRDEKEQIINHEREIRENSLK